Protein AF-A0A396GDC0-F1 (afdb_monomer_lite)

Ra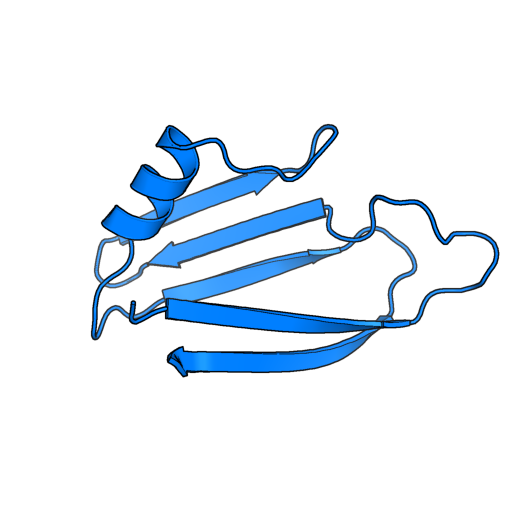dius of gyration: 14.2 Å; chains: 1; bounding box: 26×25×38 Å

Structure (mmCIF, N/CA/C/O backbone):
data_AF-A0A396GDC0-F1
#
_entry.id   AF-A0A396GDC0-F1
#
loop_
_atom_site.group_PDB
_atom_site.id
_atom_site.type_symbol
_atom_site.label_atom_id
_atom_site.label_alt_id
_atom_site.label_comp_id
_atom_site.label_asym_id
_atom_site.label_entity_id
_atom_site.label_seq_id
_atom_site.pdbx_PDB_ins_code
_atom_site.Cartn_x
_atom_site.Cartn_y
_atom_site.Cartn_z
_atom_site.occupancy
_atom_site.B_iso_or_equiv
_atom_site.auth_seq_id
_atom_site.auth_comp_id
_atom_site.auth_asym_id
_atom_site.auth_atom_id
_atom_site.pdbx_PDB_model_num
ATOM 1 N N . MET A 1 1 ? 7.655 -11.131 12.907 1.00 54.78 1 MET A N 1
ATOM 2 C CA . MET A 1 1 ? 7.100 -9.808 12.554 1.00 54.78 1 MET A CA 1
ATOM 3 C C . MET A 1 1 ? 5.884 -10.088 11.686 1.00 54.78 1 MET A C 1
ATOM 5 O O . MET A 1 1 ? 6.051 -10.829 10.727 1.00 54.78 1 MET A O 1
ATOM 9 N N . LYS A 1 2 ? 4.685 -9.625 12.059 1.00 63.53 2 LYS A N 1
ATOM 10 C CA . LYS A 1 2 ? 3.525 -9.725 11.163 1.00 63.53 2 LYS A CA 1
ATOM 11 C C . LYS A 1 2 ? 3.538 -8.515 10.244 1.00 63.53 2 LYS A C 1
ATOM 13 O O . LYS A 1 2 ? 3.734 -7.404 10.731 1.00 63.53 2 LYS A O 1
ATOM 18 N N . GLY A 1 3 ? 3.422 -8.732 8.945 1.00 67.06 3 GLY A N 1
ATOM 19 C CA . GLY A 1 3 ? 3.599 -7.691 7.940 1.00 67.06 3 GLY A CA 1
ATOM 20 C C . GLY A 1 3 ? 2.787 -7.987 6.691 1.00 67.06 3 GLY A C 1
ATOM 21 O O . GLY A 1 3 ? 2.277 -9.095 6.521 1.00 67.06 3 GLY A O 1
ATOM 22 N N . ILE A 1 4 ? 2.665 -6.980 5.831 1.00 72.81 4 ILE A N 1
ATOM 23 C CA . ILE A 1 4 ? 2.020 -7.098 4.526 1.00 72.81 4 ILE A CA 1
ATOM 24 C C . ILE A 1 4 ? 3.095 -6.894 3.466 1.00 72.81 4 ILE A C 1
ATOM 26 O O . ILE A 1 4 ? 3.802 -5.888 3.474 1.00 72.81 4 ILE A O 1
ATOM 30 N N . ILE A 1 5 ? 3.214 -7.850 2.551 1.00 80.50 5 ILE A N 1
ATOM 31 C CA . ILE A 1 5 ? 4.083 -7.749 1.381 1.00 80.50 5 ILE A CA 1
ATOM 32 C C . ILE A 1 5 ? 3.190 -7.603 0.155 1.00 80.50 5 ILE A C 1
ATOM 34 O O . ILE A 1 5 ? 2.389 -8.489 -0.147 1.00 80.50 5 ILE A O 1
ATOM 38 N N . LEU A 1 6 ? 3.353 -6.493 -0.564 1.00 79.38 6 LEU A N 1
ATOM 39 C CA . LEU A 1 6 ? 2.702 -6.249 -1.845 1.00 79.38 6 LEU A CA 1
ATOM 40 C C . LEU A 1 6 ? 3.689 -6.546 -2.977 1.00 79.38 6 LEU A C 1
ATOM 42 O O . LEU A 1 6 ? 4.666 -5.827 -3.173 1.00 79.38 6 LEU A O 1
ATOM 46 N N . CYS A 1 7 ? 3.435 -7.614 -3.725 1.00 81.00 7 CYS A N 1
ATOM 47 C CA . CYS A 1 7 ? 4.228 -7.997 -4.883 1.00 81.00 7 CYS A CA 1
ATOM 48 C C . CYS A 1 7 ? 3.449 -7.684 -6.161 1.00 81.00 7 CYS A C 1
ATOM 50 O O . CYS A 1 7 ? 2.332 -8.167 -6.354 1.00 81.00 7 CYS A O 1
ATOM 52 N N . VAL A 1 8 ? 4.050 -6.890 -7.047 1.00 78.62 8 VAL A N 1
ATOM 53 C CA . VAL A 1 8 ? 3.461 -6.541 -8.341 1.00 78.62 8 VAL A CA 1
ATOM 54 C C . VAL A 1 8 ? 4.365 -7.045 -9.455 1.00 78.62 8 VAL A C 1
ATOM 56 O O . VAL A 1 8 ? 5.516 -6.633 -9.580 1.00 78.62 8 VAL A O 1
ATOM 59 N N . VAL A 1 9 ? 3.828 -7.940 -10.278 1.00 81.50 9 VAL A N 1
ATOM 60 C CA . VAL A 1 9 ? 4.471 -8.431 -11.495 1.00 81.50 9 VAL A CA 1
ATOM 61 C C . VAL A 1 9 ? 3.948 -7.610 -12.661 1.00 81.50 9 VAL A C 1
ATOM 63 O O . VAL A 1 9 ? 2.737 -7.526 -12.879 1.00 81.50 9 VAL A O 1
ATOM 66 N N . TYR A 1 10 ? 4.856 -7.034 -13.436 1.00 81.56 10 TYR A N 1
ATOM 67 C CA . TYR A 1 10 ? 4.540 -6.215 -14.600 1.00 81.56 10 TYR A CA 1
ATOM 68 C C . TYR A 1 10 ? 5.394 -6.627 -15.803 1.00 81.56 10 TYR A C 1
ATOM 70 O O . TYR A 1 10 ? 6.394 -7.327 -15.664 1.00 81.56 10 TYR A O 1
ATOM 78 N N . SER A 1 11 ? 4.993 -6.190 -16.994 1.00 78.94 11 SER A N 1
ATOM 79 C CA . SER A 1 11 ? 5.783 -6.303 -18.225 1.00 78.94 11 SER A CA 1
ATOM 80 C C . SER A 1 11 ? 6.015 -4.926 -18.847 1.00 78.94 11 SER A C 1
ATOM 82 O O . SER A 1 11 ? 5.102 -4.096 -18.825 1.00 78.94 11 SER A O 1
ATOM 84 N N . SER A 1 12 ? 7.188 -4.714 -19.446 1.00 76.00 12 SER A N 1
ATOM 85 C CA . SER A 1 12 ? 7.572 -3.506 -20.192 1.00 76.00 12 SER A CA 1
ATOM 86 C C . SER A 1 12 ? 8.144 -3.865 -21.571 1.00 76.00 12 SER A C 1
ATOM 88 O O . SER A 1 12 ? 8.498 -5.019 -21.821 1.00 76.00 12 SER A O 1
ATOM 90 N N . THR A 1 13 ? 8.231 -2.894 -22.486 1.00 72.56 13 THR A N 1
ATOM 91 C CA . THR A 1 13 ? 8.980 -3.058 -23.745 1.00 72.56 13 THR A CA 1
ATOM 92 C C . THR A 1 13 ? 10.478 -2.819 -23.506 1.00 72.56 13 THR A C 1
ATOM 94 O O . THR A 1 13 ? 10.842 -1.950 -22.711 1.00 72.56 13 THR A O 1
ATOM 97 N N . SER A 1 14 ? 11.357 -3.575 -24.183 1.00 62.66 14 SER A N 1
ATOM 98 C CA . SER A 1 14 ? 12.808 -3.616 -23.894 1.00 62.66 14 SER A CA 1
ATOM 99 C C . SER A 1 14 ? 13.536 -2.272 -24.023 1.00 62.66 14 SER A C 1
ATOM 101 O O . SER A 1 14 ? 14.585 -2.097 -23.419 1.00 62.66 14 SER A O 1
ATOM 103 N N . GLU A 1 15 ? 12.985 -1.312 -24.768 1.00 58.62 15 GLU A N 1
ATOM 104 C CA . GLU A 1 15 ? 13.561 0.033 -24.926 1.00 58.62 15 GLU A CA 1
ATOM 105 C C . GLU A 1 15 ? 13.415 0.937 -23.689 1.00 58.62 15 GLU A C 1
ATOM 107 O O . GLU A 1 15 ? 14.045 1.985 -23.639 1.00 58.62 15 GLU A O 1
ATOM 112 N N . ASN A 1 16 ? 12.598 0.573 -22.692 1.00 52.88 16 ASN A N 1
ATOM 113 C CA . ASN A 1 16 ? 12.228 1.476 -21.589 1.00 52.88 16 ASN A CA 1
ATOM 114 C C . ASN A 1 16 ? 12.363 0.848 -20.195 1.00 52.88 16 ASN A C 1
ATOM 116 O O . ASN A 1 16 ? 11.649 1.235 -19.269 1.00 52.88 16 ASN A O 1
ATOM 120 N N . MET A 1 17 ? 13.259 -0.125 -20.015 1.00 55.00 17 MET A N 1
ATOM 121 C CA . MET A 1 17 ? 13.529 -0.713 -18.698 1.00 55.00 17 MET A CA 1
ATOM 122 C C . MET A 1 17 ? 14.412 0.225 -17.851 1.00 55.00 17 MET A C 1
ATOM 124 O O . MET A 1 17 ? 15.543 -0.092 -17.499 1.00 55.00 17 MET A O 1
ATOM 128 N N . GLY A 1 18 ? 13.911 1.428 -17.567 1.00 58.19 18 GLY A N 1
ATOM 129 C CA . GLY A 1 18 ? 14.525 2.320 -16.591 1.00 58.19 18 GLY A CA 1
ATOM 130 C C . GLY A 1 18 ? 14.346 1.778 -15.163 1.00 58.19 18 GLY A C 1
ATOM 131 O O . GLY A 1 18 ? 13.372 1.069 -14.892 1.00 58.19 18 GLY A O 1
ATOM 132 N N . PRO A 1 19 ? 15.231 2.137 -14.215 1.00 58.16 19 PRO A N 1
ATOM 133 C CA . PRO A 1 19 ? 15.163 1.696 -12.813 1.00 58.16 19 PRO A CA 1
ATOM 134 C C . PRO A 1 19 ? 13.909 2.181 -12.040 1.00 58.16 19 PRO A C 1
ATOM 136 O O . PRO A 1 19 ? 13.691 1.812 -10.881 1.00 58.16 19 PRO A O 1
ATOM 139 N N . GLU A 1 20 ? 13.051 2.992 -12.667 1.00 60.97 20 GLU A N 1
ATOM 140 C CA . GLU A 1 20 ? 12.006 3.796 -12.023 1.00 60.97 20 GLU A CA 1
ATOM 141 C C . GLU A 1 20 ? 10.586 3.433 -12.477 1.00 60.97 20 GLU A C 1
ATOM 143 O O . GLU A 1 20 ? 9.785 4.260 -12.898 1.00 60.97 20 GLU A O 1
ATOM 148 N N . CYS A 1 21 ? 10.253 2.150 -12.377 1.00 70.75 21 CYS A N 1
ATOM 149 C CA . CYS A 1 21 ? 8.937 1.642 -12.760 1.00 70.75 21 CYS A CA 1
ATOM 150 C C . CYS A 1 21 ? 7.806 2.051 -11.796 1.00 70.75 21 CYS A C 1
ATOM 152 O O . CYS A 1 21 ? 6.684 2.301 -12.220 1.00 70.75 21 CYS A O 1
ATOM 154 N N . LEU A 1 22 ? 8.098 2.116 -10.499 1.00 77.06 22 LEU A N 1
ATOM 155 C CA . LEU A 1 22 ? 7.163 2.458 -9.424 1.00 77.06 22 LEU A CA 1
ATOM 156 C C . LEU A 1 22 ? 7.257 3.960 -9.138 1.00 77.06 22 LEU A C 1
ATOM 158 O O . LEU A 1 22 ? 8.321 4.394 -8.714 1.00 77.06 22 LEU A O 1
ATOM 162 N N . THR A 1 23 ? 6.207 4.747 -9.352 1.00 80.88 23 THR A N 1
ATOM 163 C CA . THR A 1 23 ? 6.249 6.219 -9.216 1.00 80.88 23 THR A CA 1
ATOM 164 C C . THR A 1 23 ? 5.712 6.726 -7.881 1.00 80.88 23 THR A C 1
ATOM 166 O O . THR A 1 23 ? 5.999 7.857 -7.491 1.00 80.88 23 THR A O 1
ATOM 169 N N . GLY A 1 24 ? 4.975 5.894 -7.147 1.00 82.44 24 GLY A N 1
ATOM 170 C CA . GLY A 1 24 ? 4.409 6.291 -5.867 1.00 82.44 24 GLY A CA 1
ATOM 171 C C . GLY A 1 24 ? 3.516 5.238 -5.226 1.00 82.44 24 GLY A C 1
ATOM 172 O O . GLY A 1 24 ? 3.103 4.267 -5.863 1.00 82.44 24 GLY A O 1
ATOM 173 N N . VAL A 1 25 ? 3.232 5.452 -3.946 1.00 84.25 25 VAL A N 1
ATOM 174 C CA . VAL A 1 25 ? 2.304 4.662 -3.137 1.00 84.25 25 VAL A CA 1
ATOM 175 C C . VAL A 1 25 ? 1.381 5.623 -2.397 1.00 84.25 25 VAL A C 1
ATOM 177 O O . VAL A 1 25 ? 1.834 6.614 -1.825 1.00 84.25 25 VAL A O 1
ATOM 180 N N . LEU A 1 26 ? 0.089 5.326 -2.406 1.00 88.75 26 LEU A N 1
ATOM 181 C CA . LEU A 1 26 ? -0.918 6.009 -1.610 1.00 88.75 26 LEU A CA 1
ATOM 182 C C . LEU A 1 26 ? -1.562 4.985 -0.678 1.00 88.75 26 LEU A C 1
ATOM 184 O O . LEU A 1 26 ? -2.026 3.945 -1.133 1.00 88.75 26 LEU A O 1
ATOM 188 N N . ILE A 1 27 ? -1.576 5.283 0.616 1.00 90.25 27 ILE A N 1
ATOM 189 C CA . ILE A 1 27 ? -2.196 4.454 1.648 1.00 90.25 27 ILE A CA 1
ATOM 190 C C . ILE A 1 27 ? -3.330 5.265 2.260 1.00 90.25 27 ILE A C 1
ATOM 192 O O . ILE A 1 27 ? -3.107 6.371 2.755 1.00 90.25 27 ILE A O 1
ATOM 196 N N . ILE A 1 28 ? -4.539 4.721 2.217 1.00 93.56 28 ILE A N 1
ATOM 197 C CA . ILE A 1 28 ? -5.722 5.293 2.852 1.00 93.56 28 ILE A CA 1
ATOM 198 C C . ILE A 1 28 ? -6.132 4.338 3.962 1.00 93.56 28 ILE A C 1
ATOM 200 O O . ILE A 1 28 ? -6.390 3.171 3.693 1.00 93.56 28 ILE A O 1
ATOM 204 N N . ASN A 1 29 ? -6.187 4.821 5.199 1.00 94.19 29 ASN A N 1
ATOM 205 C CA . ASN A 1 29 ? -6.758 4.077 6.314 1.00 94.19 29 ASN A CA 1
ATOM 206 C C . ASN A 1 29 ? -8.090 4.722 6.696 1.00 94.19 29 ASN A C 1
ATOM 208 O O . ASN A 1 29 ? -8.118 5.827 7.244 1.00 94.19 29 ASN A O 1
ATOM 212 N N . TYR A 1 30 ? -9.190 4.031 6.410 1.00 95.19 30 TYR A N 1
ATOM 213 C CA . TYR A 1 30 ? -10.539 4.515 6.688 1.00 95.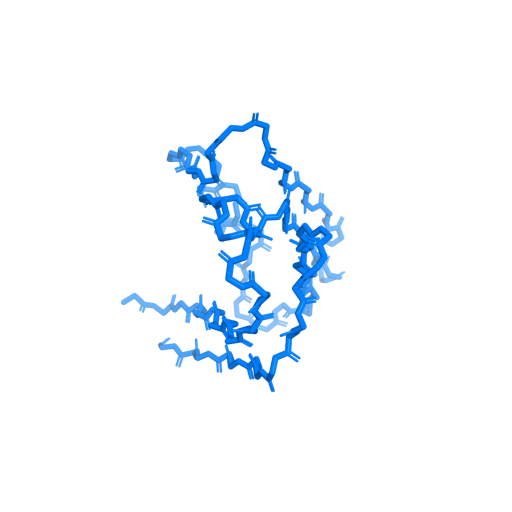19 30 TYR A CA 1
ATOM 214 C C . TYR A 1 30 ? -10.875 4.466 8.177 1.00 95.19 30 TYR A C 1
ATOM 216 O O . TYR A 1 30 ? -11.554 5.360 8.675 1.00 95.19 30 TYR A O 1
ATOM 224 N N . THR A 1 31 ? -10.349 3.482 8.910 1.00 95.69 31 THR A N 1
ATOM 225 C CA . THR A 1 31 ? -10.556 3.358 10.362 1.00 95.69 31 THR A CA 1
ATOM 226 C C . THR A 1 31 ? -9.919 4.518 11.125 1.00 95.69 31 THR A C 1
ATOM 228 O O . THR A 1 31 ? -10.508 5.052 12.062 1.00 95.69 31 THR A O 1
ATOM 231 N N . LYS A 1 32 ? -8.707 4.919 10.729 1.00 94.88 32 LYS A N 1
ATOM 232 C CA . LYS A 1 32 ? -7.939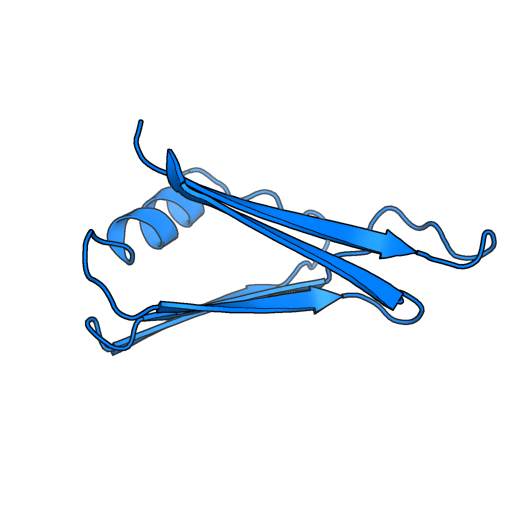 5.996 11.373 1.00 94.88 32 LYS A CA 1
ATOM 233 C C . LYS A 1 32 ? -8.116 7.358 10.700 1.00 94.88 32 LYS A C 1
ATOM 235 O O . LYS A 1 32 ? -7.580 8.344 11.199 1.00 94.88 32 LYS A O 1
ATOM 240 N N . CYS A 1 33 ? -8.863 7.421 9.598 1.00 94.75 33 CYS A N 1
ATOM 241 C CA . CYS A 1 33 ? -9.074 8.620 8.786 1.00 94.75 33 CYS A CA 1
ATOM 242 C C . CYS A 1 33 ? -7.762 9.284 8.331 1.00 94.75 33 CYS A C 1
ATOM 244 O O . CYS A 1 33 ? -7.627 10.507 8.393 1.00 94.75 33 CYS A O 1
ATOM 246 N N . THR A 1 34 ? -6.784 8.491 7.881 1.00 93.88 34 THR A N 1
ATOM 247 C CA . THR A 1 34 ? -5.484 9.004 7.419 1.00 93.88 34 THR A CA 1
ATOM 248 C C . THR A 1 34 ? -5.231 8.705 5.947 1.00 93.88 34 THR A C 1
ATOM 250 O O . THR A 1 34 ? -5.679 7.698 5.401 1.00 93.88 34 THR A O 1
ATOM 253 N N . ILE A 1 35 ? -4.513 9.621 5.292 1.00 91.75 35 ILE A N 1
ATOM 254 C CA . ILE A 1 35 ? -4.086 9.511 3.896 1.00 91.75 35 ILE A CA 1
ATOM 255 C C . ILE A 1 35 ? -2.583 9.779 3.863 1.00 91.75 35 ILE A C 1
ATOM 257 O O . ILE A 1 35 ? -2.135 10.859 4.249 1.00 91.75 35 ILE A O 1
ATOM 261 N N . GLN A 1 36 ? -1.805 8.805 3.401 1.00 88.75 36 GLN A N 1
ATOM 262 C CA . GLN A 1 36 ? -0.356 8.910 3.263 1.00 88.75 36 GLN A CA 1
ATOM 263 C C . GLN A 1 36 ? 0.031 8.784 1.792 1.00 88.75 36 GLN A C 1
ATOM 265 O O . GLN A 1 36 ? -0.329 7.811 1.134 1.00 88.75 36 GLN A O 1
ATOM 270 N N . ILE A 1 37 ? 0.760 9.773 1.272 1.00 86.88 37 ILE A N 1
ATOM 271 C CA . ILE A 1 37 ? 1.193 9.830 -0.128 1.00 86.88 37 ILE A CA 1
ATOM 272 C C . ILE A 1 37 ? 2.718 9.823 -0.164 1.00 86.88 37 ILE A C 1
ATOM 274 O O . ILE A 1 37 ? 3.357 10.728 0.365 1.00 86.88 37 ILE A O 1
ATOM 278 N N . TYR A 1 38 ? 3.284 8.844 -0.860 1.00 82.50 38 TYR A N 1
ATOM 279 C CA . TYR A 1 38 ? 4.719 8.692 -1.061 1.00 82.50 38 TYR A CA 1
ATOM 280 C C . TYR A 1 38 ? 5.012 8.749 -2.558 1.00 82.50 38 TYR A C 1
ATOM 282 O O . TYR A 1 38 ? 4.609 7.858 -3.303 1.00 82.50 38 TYR A O 1
ATOM 290 N N . LYS A 1 39 ? 5.683 9.807 -3.020 1.00 78.25 39 LYS A N 1
ATOM 291 C CA . LYS A 1 39 ? 6.083 9.979 -4.427 1.00 78.25 39 LYS A CA 1
ATOM 292 C C . LYS A 1 39 ? 7.573 9.703 -4.587 1.00 78.25 39 LYS A C 1
ATOM 294 O O . LYS A 1 39 ? 8.364 10.025 -3.704 1.00 78.25 39 LYS A O 1
ATOM 299 N N . ARG A 1 40 ? 7.955 9.088 -5.706 1.00 68.81 40 ARG A N 1
ATOM 300 C CA . ARG A 1 40 ? 9.356 8.827 -6.039 1.00 68.81 40 ARG A CA 1
ATOM 301 C C . ARG A 1 40 ? 9.928 10.030 -6.785 1.00 68.81 40 ARG A C 1
ATOM 303 O O . ARG A 1 40 ? 9.689 10.154 -7.978 1.00 68.81 40 ARG A O 1
ATOM 310 N N . ASP A 1 41 ? 10.726 10.846 -6.103 1.00 58.59 41 ASP A N 1
ATOM 311 C CA . ASP A 1 41 ? 11.502 11.898 -6.777 1.00 58.59 41 ASP A CA 1
ATOM 312 C C . ASP A 1 41 ? 12.934 11.440 -7.149 1.00 58.59 41 ASP A C 1
ATOM 314 O O . ASP A 1 41 ? 13.574 12.093 -7.963 1.00 58.59 41 ASP A O 1
ATOM 318 N N . ALA A 1 42 ? 13.431 10.294 -6.639 1.00 52.28 42 ALA A N 1
ATOM 319 C CA . ALA A 1 42 ? 14.660 9.643 -7.152 1.00 52.28 42 ALA A CA 1
ATOM 320 C C . ALA A 1 42 ? 14.827 8.168 -6.719 1.00 52.28 42 ALA A C 1
ATOM 322 O O . ALA A 1 42 ? 15.169 7.297 -7.513 1.00 52.28 42 ALA A O 1
ATOM 323 N N . VAL A 1 43 ? 14.542 7.825 -5.460 1.00 48.59 43 VAL A N 1
ATOM 324 C CA . VAL A 1 43 ? 14.641 6.449 -4.939 1.00 48.59 43 VAL A CA 1
ATOM 325 C C . VAL A 1 43 ? 13.512 6.257 -3.942 1.00 48.59 43 VAL A C 1
ATOM 327 O O . VAL A 1 43 ? 13.379 7.043 -3.011 1.00 48.59 43 VAL A O 1
ATOM 330 N N . MET A 1 44 ? 12.673 5.236 -4.125 1.00 57.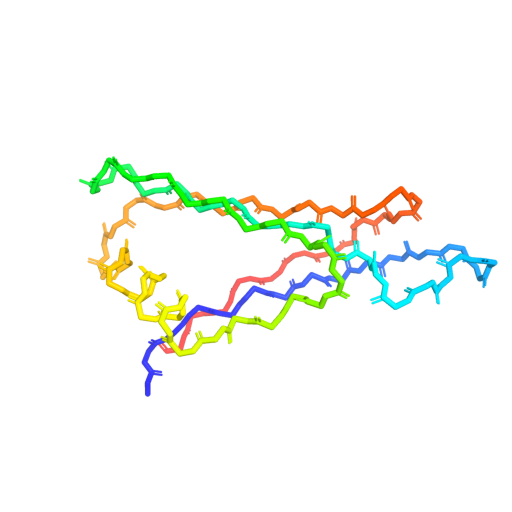00 44 MET A N 1
ATOM 331 C CA . MET A 1 44 ? 11.659 4.902 -3.125 1.00 57.00 44 MET A CA 1
ATOM 332 C C . MET A 1 44 ? 12.325 4.096 -2.004 1.00 57.00 44 MET A C 1
ATOM 334 O O . MET A 1 44 ? 12.136 2.890 -1.890 1.00 57.00 44 MET A O 1
ATOM 338 N N . SER A 1 45 ? 13.190 4.756 -1.237 1.00 60.34 45 SER A N 1
ATOM 339 C CA . SER A 1 45 ? 13.707 4.250 0.030 1.00 60.34 45 SER A CA 1
ATOM 340 C C . SER A 1 45 ? 13.009 5.016 1.142 1.00 60.34 45 SER A C 1
ATOM 342 O O . SER A 1 45 ? 13.202 6.224 1.266 1.00 60.34 45 SER A O 1
ATOM 344 N N . PHE A 1 46 ? 12.199 4.316 1.927 1.00 67.00 46 PHE A N 1
ATOM 345 C CA . PHE A 1 46 ? 11.651 4.854 3.166 1.00 67.00 46 PHE A CA 1
ATOM 346 C C . PHE A 1 46 ? 12.799 4.964 4.170 1.00 67.00 46 PHE A C 1
ATOM 348 O O . PHE A 1 46 ? 13.511 3.980 4.384 1.00 67.00 46 PHE A O 1
ATOM 355 N N . ASN A 1 47 ? 13.007 6.143 4.756 1.00 75.56 47 ASN A N 1
ATOM 356 C CA . ASN A 1 47 ? 13.873 6.241 5.928 1.00 75.56 47 ASN A CA 1
ATOM 357 C C . ASN A 1 47 ? 13.146 5.651 7.160 1.00 75.56 47 ASN A C 1
ATOM 359 O O . ASN A 1 47 ? 11.966 5.288 7.092 1.00 75.56 47 ASN A O 1
ATOM 363 N N . ASP A 1 48 ? 13.838 5.544 8.295 1.00 78.50 48 ASP A N 1
ATOM 364 C CA . ASP A 1 48 ? 13.260 4.961 9.514 1.00 78.50 48 ASP A CA 1
ATOM 365 C C . ASP A 1 48 ? 12.022 5.727 10.020 1.00 78.50 48 ASP A C 1
ATOM 367 O O . ASP A 1 48 ? 11.078 5.120 10.532 1.00 78.50 48 ASP A O 1
ATOM 371 N N . GLU A 1 49 ? 11.996 7.053 9.856 1.00 80.94 49 GLU A N 1
ATOM 372 C CA . GLU A 1 49 ? 10.874 7.915 10.249 1.00 80.94 49 GLU A CA 1
ATOM 373 C C . GLU A 1 49 ? 9.651 7.660 9.355 1.00 80.94 49 GLU A C 1
ATOM 375 O O . GLU A 1 49 ? 8.535 7.485 9.852 1.00 80.94 49 GLU A O 1
ATOM 380 N N . ASP A 1 50 ? 9.860 7.546 8.040 1.00 77.75 50 ASP A N 1
ATOM 381 C CA . ASP A 1 50 ? 8.806 7.240 7.078 1.00 77.75 50 ASP A CA 1
ATOM 382 C C . ASP A 1 50 ? 8.203 5.861 7.371 1.00 77.75 50 ASP A C 1
ATOM 384 O O . ASP A 1 50 ? 6.980 5.700 7.386 1.00 77.75 50 ASP A O 1
ATOM 388 N N . TRP A 1 51 ? 9.049 4.870 7.676 1.00 78.69 51 TRP A N 1
ATOM 389 C CA . TRP A 1 51 ? 8.601 3.528 8.047 1.00 78.69 51 TRP A CA 1
ATOM 390 C C . TRP A 1 51 ? 7.810 3.519 9.356 1.00 78.69 51 TRP A C 1
ATOM 392 O O . TRP A 1 51 ? 6.769 2.862 9.469 1.00 78.69 51 TRP A O 1
ATOM 402 N N . LYS A 1 52 ? 8.255 4.285 10.354 1.00 81.75 52 LYS A N 1
ATOM 403 C CA . LYS A 1 52 ? 7.537 4.456 11.620 1.00 81.75 52 LYS A CA 1
ATOM 404 C C . LYS A 1 52 ? 6.172 5.120 11.407 1.00 81.75 52 LYS A C 1
ATOM 406 O O . LYS A 1 52 ? 5.187 4.741 12.046 1.00 81.75 52 LYS A O 1
ATOM 411 N N . ASN A 1 53 ? 6.077 6.062 10.474 1.00 83.38 53 ASN A N 1
ATOM 412 C CA . ASN A 1 53 ? 4.814 6.701 10.125 1.00 83.38 53 ASN A CA 1
ATOM 413 C C . ASN A 1 53 ? 3.855 5.726 9.418 1.00 83.38 53 ASN A C 1
ATOM 415 O O . ASN A 1 53 ? 2.683 5.654 9.784 1.00 83.38 53 ASN A O 1
ATOM 419 N N . VAL A 1 54 ? 4.336 4.923 8.463 1.00 83.06 54 VAL A N 1
ATOM 420 C CA . VAL A 1 54 ? 3.521 3.876 7.813 1.00 83.06 54 VAL A CA 1
ATOM 421 C C . VAL A 1 54 ? 3.025 2.865 8.847 1.00 83.06 54 VAL A C 1
ATOM 423 O O . VAL A 1 54 ? 1.831 2.604 8.954 1.00 83.06 54 VAL A O 1
ATOM 426 N N . THR A 1 55 ? 3.931 2.319 9.657 1.00 83.56 55 THR A N 1
ATOM 427 C CA . THR A 1 55 ? 3.593 1.250 10.609 1.00 83.56 55 THR A CA 1
ATOM 428 C C . THR A 1 55 ? 2.678 1.708 11.741 1.00 83.56 55 THR A C 1
ATOM 430 O O . THR A 1 55 ? 1.809 0.946 12.146 1.00 83.56 55 THR A O 1
ATOM 433 N N . SER A 1 56 ? 2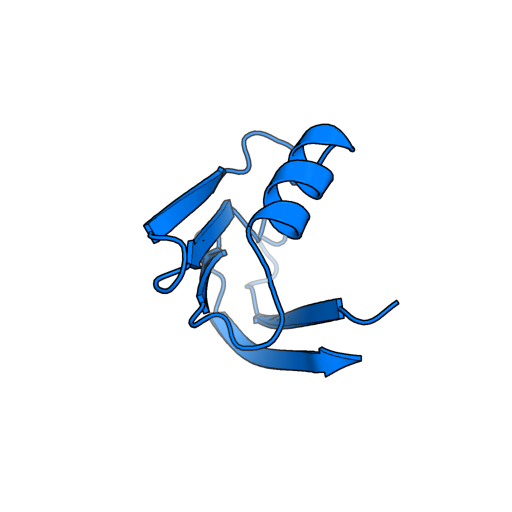.797 2.948 12.226 1.00 86.50 56 SER A N 1
ATOM 434 C CA . SER A 1 56 ? 1.869 3.486 13.239 1.00 86.50 56 SER A CA 1
ATOM 435 C C . SER A 1 56 ? 0.454 3.728 12.688 1.00 86.50 56 SER A C 1
ATOM 437 O O . SER A 1 56 ? -0.544 3.586 13.405 1.00 86.50 56 SER A O 1
ATOM 439 N N . ASN A 1 57 ? 0.346 4.014 11.389 1.00 87.62 57 ASN A N 1
ATOM 440 C CA . ASN A 1 57 ? -0.925 4.195 10.698 1.00 87.62 57 ASN A CA 1
ATOM 441 C C . ASN A 1 57 ? -1.595 2.884 10.282 1.00 87.62 57 ASN A C 1
ATOM 443 O O . ASN A 1 57 ? -2.720 2.929 9.807 1.00 87.62 57 ASN A O 1
ATOM 447 N N . LEU A 1 58 ? -0.988 1.720 10.519 1.00 88.06 58 LEU A N 1
ATOM 448 C CA . LEU A 1 58 ? -1.565 0.416 10.187 1.00 88.06 58 LEU A CA 1
ATOM 449 C C . LEU A 1 58 ? -1.753 -0.428 11.451 1.00 88.06 58 LEU A C 1
ATOM 451 O O . LEU A 1 58 ? -0.931 -0.410 12.363 1.00 88.06 58 LEU A O 1
ATOM 455 N N . GLY A 1 59 ? -2.867 -1.143 11.539 1.00 87.06 59 GLY A N 1
ATOM 456 C CA . GLY A 1 59 ? -3.228 -1.955 12.695 1.00 87.06 59 GLY A CA 1
ATOM 457 C C . GLY A 1 59 ? -4.059 -3.175 12.296 1.00 87.06 59 GLY A C 1
ATOM 458 O O . GLY A 1 59 ? -4.695 -3.172 11.242 1.00 87.06 59 GLY A O 1
ATOM 459 N N . PRO A 1 60 ? -4.060 -4.248 13.108 1.00 86.12 60 PRO A N 1
ATOM 460 C CA . PRO A 1 60 ? -4.928 -5.395 12.865 1.00 86.12 60 PRO A CA 1
ATOM 461 C C . PRO A 1 60 ? -6.403 -4.976 12.842 1.00 86.12 60 PRO A C 1
ATOM 463 O O . PRO A 1 60 ? -6.889 -4.398 13.811 1.00 86.12 60 PRO A O 1
ATOM 466 N N . GLY A 1 61 ? -7.110 -5.307 11.761 1.00 87.94 61 GLY A N 1
ATOM 467 C CA . GLY A 1 61 ? -8.529 -4.977 11.592 1.00 87.94 61 GLY A CA 1
ATOM 468 C C . GLY A 1 61 ? -8.809 -3.577 11.036 1.00 87.94 61 GLY A C 1
ATOM 469 O O . GLY A 1 61 ? -9.978 -3.240 10.873 1.00 87.94 61 GLY A O 1
ATOM 470 N N . ASP A 1 62 ? -7.778 -2.784 10.730 1.00 91.31 62 ASP A N 1
ATOM 471 C CA . ASP A 1 62 ? -7.961 -1.519 10.017 1.00 91.31 62 ASP A CA 1
ATOM 472 C C . ASP A 1 62 ? -8.460 -1.775 8.584 1.00 91.31 62 ASP A C 1
ATOM 474 O O . ASP A 1 62 ? -7.971 -2.678 7.899 1.00 91.31 62 ASP A O 1
ATOM 478 N N . ASP A 1 63 ? -9.407 -0.951 8.128 1.00 93.12 63 ASP A N 1
ATOM 479 C CA . ASP A 1 63 ? -9.847 -0.916 6.735 1.00 93.12 63 ASP A CA 1
ATOM 480 C C . ASP A 1 63 ? -8.908 -0.002 5.940 1.00 93.12 63 ASP A C 1
ATOM 482 O O . ASP A 1 63 ? -8.840 1.210 6.179 1.00 93.12 63 ASP A O 1
ATOM 486 N N . VAL A 1 64 ? -8.114 -0.608 5.057 1.00 90.12 64 VAL A N 1
ATOM 487 C CA . VAL A 1 64 ? -6.990 0.044 4.383 1.00 90.12 64 VAL A CA 1
ATOM 488 C C . VAL A 1 64 ? -7.044 -0.218 2.887 1.00 90.12 64 VAL A C 1
ATOM 490 O O . VAL A 1 64 ? -7.098 -1.366 2.446 1.00 90.12 64 VAL A O 1
ATOM 493 N N . GLU A 1 65 ? -6.909 0.849 2.106 1.00 91.38 65 GLU A N 1
ATOM 494 C CA . GLU A 1 65 ? -6.720 0.785 0.663 1.00 91.38 65 GLU A CA 1
ATOM 495 C C . GLU A 1 65 ? -5.307 1.249 0.293 1.00 91.38 65 GLU A C 1
ATOM 497 O O . GLU A 1 65 ? -4.814 2.273 0.772 1.00 91.38 65 GLU A O 1
ATOM 502 N N . ILE A 1 66 ? -4.632 0.469 -0.554 1.00 87.38 66 ILE A N 1
ATOM 503 C CA . ILE A 1 66 ? -3.268 0.750 -1.007 1.00 87.38 66 ILE A CA 1
ATOM 504 C C . ILE A 1 66 ? -3.286 0.894 -2.523 1.00 87.38 66 ILE A C 1
ATOM 506 O O . ILE A 1 66 ? -3.520 -0.069 -3.254 1.00 87.38 66 ILE A O 1
ATOM 510 N N . PHE A 1 67 ? -2.965 2.091 -2.995 1.00 87.19 67 PHE A N 1
ATOM 511 C CA . PHE A 1 67 ? -2.751 2.379 -4.402 1.00 87.19 67 PHE A CA 1
ATOM 512 C C . PHE A 1 67 ? -1.267 2.429 -4.705 1.00 87.19 67 PHE A C 1
ATOM 514 O O . PHE A 1 67 ? -0.474 3.025 -3.977 1.00 87.19 67 PHE A O 1
ATOM 521 N N . VAL A 1 68 ? -0.902 1.844 -5.836 1.00 82.56 68 VAL A N 1
ATOM 522 C CA . VAL A 1 68 ? 0.464 1.865 -6.335 1.00 82.56 68 VAL A CA 1
ATOM 523 C C . VAL A 1 68 ? 0.456 2.452 -7.730 1.00 82.56 68 VAL A C 1
ATOM 525 O O . VAL A 1 68 ? -0.237 1.947 -8.613 1.00 82.56 68 VAL A O 1
ATOM 528 N N . SER A 1 69 ? 1.220 3.521 -7.929 1.00 82.00 69 SER A N 1
ATOM 529 C CA . SER A 1 69 ? 1.359 4.152 -9.231 1.00 82.00 69 SER A CA 1
ATOM 530 C C . SER A 1 69 ? 2.624 3.663 -9.923 1.00 82.00 69 SER A C 1
ATOM 532 O O . SER A 1 69 ? 3.688 3.514 -9.314 1.00 82.00 69 SER A O 1
ATOM 534 N N . PHE A 1 70 ? 2.500 3.428 -11.225 1.00 79.56 70 PHE A N 1
ATOM 535 C CA . PHE A 1 70 ? 3.591 3.010 -12.090 1.00 79.56 70 PHE A CA 1
ATOM 536 C C . PHE A 1 70 ? 3.847 4.063 -13.168 1.00 79.56 70 PHE A C 1
ATOM 5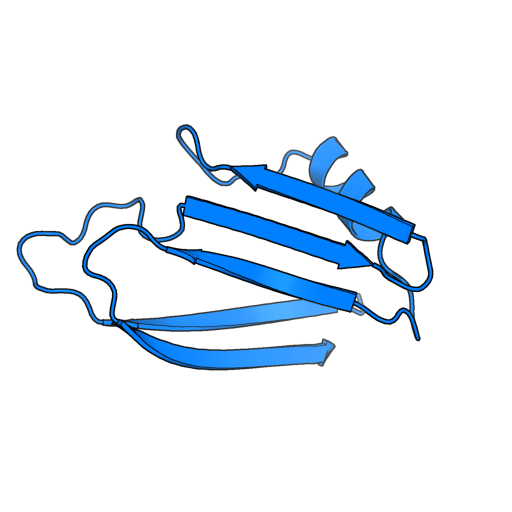38 O O . PHE A 1 70 ? 2.940 4.796 -13.563 1.00 79.56 70 PHE A O 1
ATOM 545 N N . GLY A 1 71 ? 5.091 4.146 -13.632 1.00 75.75 71 GLY A N 1
ATOM 546 C CA . GLY A 1 71 ? 5.488 5.001 -14.741 1.00 75.75 71 GLY A CA 1
ATOM 547 C C . GLY A 1 71 ? 4.881 4.539 -16.064 1.00 75.75 71 GLY A C 1
ATOM 548 O O . GLY A 1 71 ? 4.418 3.402 -16.211 1.00 75.75 71 GLY A O 1
ATOM 549 N N . ASN A 1 72 ? 4.884 5.435 -17.050 1.00 69.31 72 ASN A N 1
ATOM 550 C CA . ASN A 1 72 ? 4.319 5.154 -18.364 1.00 69.31 72 ASN A CA 1
ATOM 551 C C . ASN A 1 72 ? 4.980 3.907 -18.979 1.00 69.31 72 ASN A C 1
ATOM 553 O O . ASN A 1 72 ? 6.193 3.733 -18.882 1.00 69.31 72 ASN A O 1
ATOM 557 N N . ARG A 1 73 ? 4.179 3.104 -19.700 1.00 72.62 73 ARG A N 1
ATOM 558 C CA . ARG A 1 73 ? 4.590 1.909 -20.476 1.00 72.62 73 ARG A CA 1
ATOM 559 C C . ARG A 1 73 ? 4.759 0.604 -19.685 1.00 72.62 73 ARG A C 1
ATOM 561 O O . ARG A 1 73 ? 5.269 -0.366 -20.245 1.00 72.62 73 ARG A O 1
ATOM 568 N N . LEU A 1 74 ? 4.282 0.537 -18.442 1.00 76.75 74 LEU A N 1
ATOM 569 C CA . LEU A 1 74 ? 4.145 -0.734 -17.726 1.00 76.75 74 LEU A CA 1
ATOM 570 C C . LEU A 1 74 ? 2.733 -1.292 -17.842 1.00 76.75 74 LEU A C 1
ATOM 572 O O . LEU A 1 74 ? 1.749 -0.576 -17.676 1.00 76.75 74 LEU A O 1
ATOM 576 N N . ILE A 1 75 ? 2.646 -2.598 -18.078 1.00 81.06 75 ILE A N 1
ATOM 577 C CA . ILE A 1 75 ? 1.394 -3.347 -17.995 1.00 81.06 75 ILE A CA 1
ATOM 578 C C . ILE A 1 75 ? 1.487 -4.244 -16.767 1.00 81.06 75 ILE A C 1
ATOM 580 O O . ILE A 1 75 ? 2.298 -5.173 -16.740 1.00 81.06 75 ILE A O 1
ATOM 584 N N . VAL A 1 76 ? 0.658 -3.978 -15.756 1.00 80.69 76 VAL A N 1
ATOM 585 C CA . VAL A 1 76 ? 0.536 -4.850 -14.582 1.00 80.69 76 VAL A CA 1
ATOM 586 C C . VAL A 1 76 ? -0.056 -6.186 -15.027 1.00 80.69 76 VAL A C 1
ATOM 588 O O . VAL A 1 76 ? -1.086 -6.236 -15.695 1.00 80.69 76 VAL A O 1
ATOM 591 N N . LYS A 1 77 ? 0.624 -7.279 -14.686 1.00 86.00 77 LYS A N 1
ATOM 592 C CA . LYS A 1 77 ? 0.219 -8.648 -15.026 1.00 86.00 77 LYS A CA 1
ATOM 593 C C . LYS A 1 77 ? -0.399 -9.368 -13.841 1.00 86.00 77 LYS A C 1
ATOM 595 O O . LYS A 1 77 ? -1.339 -10.135 -14.021 1.00 86.00 77 LYS A O 1
ATOM 600 N N . LYS A 1 78 ? 0.147 -9.155 -12.644 1.00 85.62 78 LYS A N 1
ATOM 601 C CA . LYS A 1 78 ? -0.313 -9.818 -11.426 1.00 85.62 78 LYS A CA 1
ATOM 602 C C . LYS A 1 78 ? -0.010 -8.966 -10.205 1.00 85.62 78 LYS A C 1
ATOM 604 O O . LYS A 1 78 ? 1.076 -8.404 -10.105 1.00 85.62 78 LYS A O 1
ATOM 609 N N . THR A 1 79 ? -0.935 -8.976 -9.257 1.00 83.50 79 THR A N 1
ATOM 610 C CA . THR A 1 79 ? -0.751 -8.408 -7.923 1.00 83.50 79 THR A CA 1
ATOM 611 C C . THR A 1 79 ? -0.947 -9.517 -6.899 1.00 83.50 79 THR A C 1
ATOM 613 O O . THR A 1 79 ? -1.861 -10.331 -7.029 1.00 83.50 79 THR A O 1
ATOM 616 N N . LEU A 1 80 ? -0.067 -9.578 -5.906 1.00 85.94 80 LEU A N 1
ATOM 617 C CA . LEU A 1 80 ? -0.138 -10.510 -4.791 1.00 85.94 80 LEU A CA 1
ATOM 618 C C . LEU A 1 80 ? 0.029 -9.733 -3.488 1.00 85.94 80 LEU A C 1
ATOM 620 O O . LEU A 1 80 ? 0.972 -8.957 -3.346 1.00 85.94 80 LEU A O 1
ATOM 624 N N . VAL A 1 81 ? -0.864 -9.993 -2.539 1.00 80.56 81 VAL A N 1
ATOM 625 C CA . VAL A 1 81 ? -0.764 -9.514 -1.161 1.00 80.56 81 VAL A CA 1
ATOM 626 C C . VAL A 1 81 ? -0.489 -10.724 -0.280 1.00 80.56 81 VAL A C 1
ATOM 628 O O . VAL A 1 81 ? -1.257 -11.685 -0.297 1.00 80.56 81 VAL A O 1
ATOM 631 N N . LEU A 1 82 ? 0.621 -10.699 0.453 1.00 80.38 82 LEU A N 1
ATOM 632 C CA . LEU A 1 82 ? 0.991 -11.739 1.408 1.00 80.38 82 LEU A CA 1
ATOM 633 C C . LEU A 1 82 ? 0.972 -11.163 2.824 1.00 80.38 82 LEU A C 1
ATOM 635 O O . LEU A 1 82 ? 1.653 -10.175 3.092 1.00 80.38 82 LEU A O 1
ATOM 639 N N . CYS A 1 83 ? 0.234 -11.815 3.720 1.00 75.12 83 CYS A N 1
ATOM 640 C CA . CYS A 1 83 ? 0.199 -11.492 5.144 1.00 75.12 83 CYS A CA 1
ATOM 641 C C . CYS A 1 83 ? 1.005 -12.546 5.915 1.00 75.12 83 CYS A C 1
ATOM 643 O O . CYS A 1 83 ? 0.731 -13.739 5.767 1.00 75.12 83 CYS A O 1
ATOM 645 N N . THR A 1 84 ? 1.989 -12.122 6.711 1.00 70.38 84 THR A N 1
ATOM 646 C CA . THR A 1 84 ? 2.836 -13.008 7.540 1.00 70.38 84 THR A CA 1
ATOM 647 C C . THR A 1 84 ? 2.534 -12.887 9.023 1.00 70.38 84 THR A C 1
ATOM 649 O O . THR A 1 84 ? 2.009 -11.828 9.434 1.00 70.38 84 THR A O 1
#

pLDDT: mean 78.41, std 11.64, range [48.59, 95.69]

Sequence (84 aa):
MKGIILCVVYSSTSENMGPECLTGVLIINYTKCTIQIYKRDAVMSFNDEDWKNVTSNLGPGDDVEIFVSFGNRLIVKKTLVLCT

Foldseek 3Di:
DKDKDKDWDKDFDPVDPDPAFWAWKWKAWPVVRDIDIGGCPDDPDQDPVSVVVVVVSDDVPTDMDMDIDTDPGIDTDDIDMDTD

Organism: Medicago truncatula (NCBI:txid3880)

Secondary structure (DSSP, 8-state):
---EEEEEEEE--GGG--S--EEEEEEEETTTTEEEEEE-SS-----HHHHHHHHHT--TT--EEEEEEE-TT-EEEEEEEEE-